Protein AF-A0A3C1D9K4-F1 (afdb_monomer_lite)

Secondary structure (DSSP, 8-state):
--HHHHHHHH-HHHHHHHHSSS-HHHHHHHHHHTT----HHHHHHHHHHHHTTTT--------

Structure (mmCIF, N/CA/C/O backbone):
data_AF-A0A3C1D9K4-F1
#
_entry.id   AF-A0A3C1D9K4-F1
#
loop_
_atom_site.group_PDB
_atom_site.id
_atom_site.type_symbol
_atom_site.label_atom_id
_atom_site.label_alt_id
_atom_site.label_comp_id
_atom_site.label_asym_id
_atom_site.label_entity_id
_atom_site.label_seq_id
_atom_site.pdbx_PDB_ins_code
_atom_site.Cartn_x
_atom_site.Cartn_y
_atom_site.Cartn_z
_atom_site.occupancy
_atom_site.B_iso_or_equiv
_atom_site.auth_seq_id
_atom_site.auth_comp_id
_atom_site.auth_asym_id
_atom_site.auth_atom_id
_atom_site.pdbx_PDB_model_num
ATOM 1 N N . MET A 1 1 ? -0.358 -11.065 3.810 1.00 63.41 1 MET A N 1
ATOM 2 C CA . MET A 1 1 ? -1.137 -9.821 3.923 1.00 63.41 1 MET A CA 1
ATOM 3 C C . MET A 1 1 ? -1.904 -9.704 2.625 1.00 63.41 1 MET A C 1
ATOM 5 O O . MET A 1 1 ? -1.283 -9.783 1.571 1.00 63.41 1 MET A O 1
ATOM 9 N N . ASP A 1 2 ? -3.227 -9.676 2.697 1.00 71.06 2 ASP A N 1
ATOM 10 C CA . ASP A 1 2 ? -4.081 -9.753 1.514 1.00 71.06 2 ASP A CA 1
ATOM 11 C C . ASP A 1 2 ? -4.277 -8.374 0.881 1.00 71.06 2 ASP A C 1
ATOM 13 O O . ASP A 1 2 ? -4.457 -7.375 1.578 1.00 71.06 2 ASP A O 1
ATOM 17 N N . MET A 1 3 ? -4.306 -8.318 -0.454 1.00 72.00 3 MET A N 1
ATOM 18 C CA . MET A 1 3 ? -4.552 -7.077 -1.201 1.00 72.00 3 MET A CA 1
ATOM 19 C C . MET A 1 3 ? -5.893 -6.432 -0.812 1.00 72.00 3 MET A C 1
ATOM 21 O O . MET A 1 3 ? -6.009 -5.209 -0.798 1.00 72.00 3 MET A O 1
ATOM 25 N N . ASN A 1 4 ? -6.891 -7.244 -0.446 1.00 77.25 4 ASN A N 1
ATOM 26 C CA . ASN A 1 4 ? -8.182 -6.752 0.034 1.00 77.25 4 ASN A CA 1
ATOM 27 C C . ASN A 1 4 ? -8.063 -5.985 1.355 1.00 77.25 4 ASN A C 1
ATOM 29 O O . ASN A 1 4 ? -8.638 -4.909 1.459 1.00 77.25 4 ASN A O 1
ATOM 33 N N . GLU A 1 5 ? -7.268 -6.462 2.315 1.00 82.19 5 GLU A N 1
ATOM 34 C CA . GLU A 1 5 ? -7.077 -5.772 3.600 1.00 82.19 5 GLU A CA 1
ATOM 35 C C . GLU A 1 5 ? -6.425 -4.396 3.394 1.00 82.19 5 GLU A C 1
ATOM 37 O O . GLU A 1 5 ? -6.813 -3.396 3.998 1.00 82.19 5 GLU A O 1
ATOM 42 N N . ILE A 1 6 ? -5.471 -4.327 2.466 1.00 79.94 6 ILE A N 1
ATOM 43 C CA . ILE A 1 6 ? -4.776 -3.093 2.091 1.00 79.94 6 ILE A CA 1
ATOM 44 C C . ILE A 1 6 ? -5.742 -2.107 1.431 1.00 79.94 6 ILE A C 1
ATOM 46 O O . ILE A 1 6 ? -5.770 -0.925 1.776 1.00 79.94 6 ILE A O 1
ATOM 50 N N . VAL A 1 7 ? -6.573 -2.595 0.508 1.00 82.19 7 VAL A N 1
ATOM 51 C CA . VAL A 1 7 ? -7.610 -1.796 -0.154 1.00 82.19 7 VAL A CA 1
ATOM 52 C C . VAL A 1 7 ? -8.666 -1.310 0.835 1.00 82.19 7 VAL A C 1
ATOM 54 O O . VAL A 1 7 ? -9.125 -0.179 0.689 1.00 82.19 7 VAL A O 1
ATOM 57 N N . GLU A 1 8 ? -9.038 -2.110 1.832 1.00 86.50 8 GLU A N 1
ATOM 58 C CA . GLU A 1 8 ? -10.000 -1.713 2.865 1.00 86.50 8 GLU A CA 1
ATOM 59 C C . GLU A 1 8 ? -9.435 -0.649 3.809 1.00 86.50 8 GLU A C 1
ATOM 61 O O . GLU A 1 8 ? -10.147 0.298 4.144 1.00 86.50 8 GLU A O 1
ATOM 66 N N . LYS A 1 9 ? -8.160 -0.756 4.205 1.00 86.06 9 LYS A N 1
ATOM 67 C CA . LYS A 1 9 ? -7.543 0.223 5.111 1.00 86.06 9 LYS A CA 1
ATOM 68 C C . LYS A 1 9 ? -7.133 1.523 4.427 1.00 86.06 9 LYS A C 1
ATOM 70 O O . LYS A 1 9 ? -7.392 2.601 4.954 1.00 86.06 9 LYS A O 1
ATOM 75 N N . VAL A 1 10 ? -6.466 1.430 3.279 1.00 85.12 10 VAL A N 1
ATOM 76 C CA . VAL A 1 10 ? -5.905 2.597 2.578 1.00 85.12 10 VAL A CA 1
ATOM 77 C C . VAL A 1 10 ? -6.919 3.193 1.603 1.00 85.12 10 VAL A C 1
ATOM 79 O O . VAL A 1 10 ? -6.956 4.406 1.391 1.00 85.12 10 VAL A O 1
ATOM 82 N N . GLY A 1 11 ? -7.768 2.356 1.009 1.00 84.00 11 GLY A N 1
ATOM 83 C CA . GLY A 1 11 ? -8.686 2.743 -0.054 1.00 84.00 11 GLY A CA 1
ATOM 84 C C . GLY A 1 11 ? -8.052 2.610 -1.439 1.00 84.00 11 GLY A C 1
ATOM 85 O O . GLY A 1 11 ? -6.985 3.158 -1.722 1.00 84.00 11 GLY A O 1
ATOM 86 N N . ARG A 1 12 ? -8.763 1.942 -2.357 1.00 80.12 12 ARG A N 1
ATOM 87 C CA . ARG A 1 12 ? -8.326 1.727 -3.752 1.00 80.12 12 ARG A CA 1
ATOM 88 C C . ARG A 1 12 ? -7.902 3.022 -4.461 1.00 80.12 12 ARG A C 1
ATOM 90 O O . ARG A 1 12 ? -6.932 3.006 -5.208 1.00 80.12 12 ARG A O 1
ATOM 97 N N . ASN A 1 13 ? -8.606 4.132 -4.228 1.00 82.62 13 ASN A N 1
ATOM 98 C CA . ASN A 1 13 ? -8.289 5.415 -4.866 1.00 82.62 13 ASN A CA 1
ATOM 99 C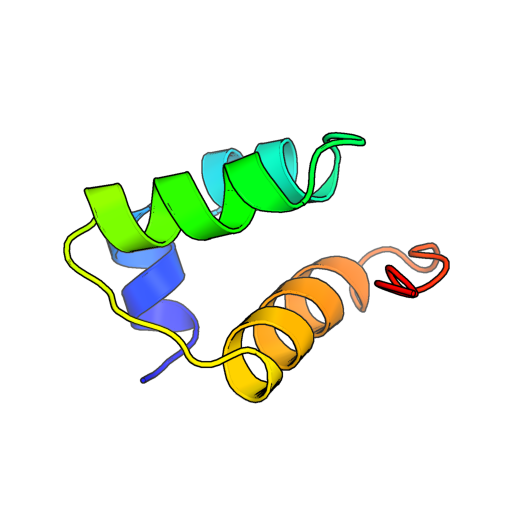 C . ASN A 1 13 ? -6.973 6.027 -4.375 1.00 82.62 13 ASN A C 1
ATOM 101 O O . ASN A 1 13 ? -6.267 6.634 -5.173 1.00 82.62 13 ASN A O 1
ATOM 105 N N . ASN A 1 14 ? -6.651 5.881 -3.089 1.00 84.38 14 ASN A N 1
ATOM 106 C CA . ASN A 1 14 ? -5.414 6.420 -2.523 1.00 84.38 14 ASN A CA 1
ATOM 107 C C . ASN A 1 14 ? -4.213 5.599 -2.994 1.00 84.38 14 ASN A C 1
ATOM 109 O O . ASN A 1 14 ? -3.232 6.169 -3.459 1.00 84.38 14 ASN A O 1
ATOM 113 N N . LEU A 1 15 ? -4.345 4.268 -2.976 1.00 80.69 15 LEU A N 1
ATOM 114 C CA . LEU A 1 15 ? -3.345 3.346 -3.522 1.00 80.69 15 LEU A CA 1
ATOM 115 C C . LEU A 1 15 ? -3.080 3.636 -5.000 1.00 80.69 15 LEU A C 1
ATOM 117 O O . LEU A 1 15 ? -1.932 3.779 -5.400 1.00 80.69 15 LEU A O 1
ATOM 121 N N . LYS A 1 16 ? -4.141 3.802 -5.801 1.00 78.00 16 LYS A N 1
ATOM 122 C CA . LYS A 1 16 ? -4.006 4.144 -7.217 1.00 78.00 16 LYS A CA 1
ATOM 123 C C . LYS A 1 16 ? -3.306 5.493 -7.415 1.00 78.00 16 LYS A C 1
ATOM 125 O O . LYS A 1 16 ? -2.372 5.553 -8.195 1.00 78.00 16 LYS A O 1
ATOM 130 N N . LYS A 1 17 ? -3.691 6.540 -6.676 1.00 80.56 17 LYS A N 1
ATOM 131 C CA . LYS A 1 17 ? -3.032 7.856 -6.761 1.00 80.56 17 LYS A CA 1
ATOM 132 C C . LYS A 1 17 ? -1.545 7.800 -6.437 1.00 80.56 17 LYS A C 1
ATOM 134 O O . LYS A 1 17 ? -0.770 8.481 -7.091 1.00 80.56 17 LYS A O 1
ATOM 139 N N . ALA A 1 18 ? -1.156 7.013 -5.442 1.00 79.88 18 ALA A N 1
ATOM 140 C CA . ALA A 1 18 ? 0.246 6.875 -5.076 1.00 79.88 18 ALA A CA 1
ATOM 141 C C . ALA A 1 18 ? 1.049 6.020 -6.063 1.00 79.88 18 ALA A C 1
ATOM 143 O O . ALA A 1 18 ? 2.228 6.273 -6.251 1.00 79.88 18 ALA A O 1
ATOM 144 N N . LEU A 1 19 ? 0.401 5.068 -6.740 1.00 75.06 19 LEU A N 1
ATOM 145 C CA . LEU A 1 19 ? 0.979 4.312 -7.861 1.00 75.06 19 LEU A CA 1
ATOM 146 C C . LEU A 1 19 ? 0.952 5.061 -9.201 1.00 75.06 19 LEU A C 1
ATOM 148 O O . LEU A 1 19 ? 1.579 4.636 -10.162 1.00 75.06 19 LEU A O 1
ATOM 152 N N . GLU A 1 20 ? 0.171 6.131 -9.302 1.00 74.12 20 GLU A N 1
ATOM 153 C CA . GLU A 1 20 ? 0.217 7.085 -10.413 1.00 74.12 20 GLU A CA 1
ATOM 154 C C . GLU A 1 20 ? 1.168 8.253 -10.100 1.00 74.12 20 GLU A C 1
ATOM 156 O O . GLU A 1 20 ? 1.451 9.063 -10.979 1.00 74.12 20 GLU A O 1
ATOM 161 N N . SER A 1 21 ? 1.652 8.349 -8.857 1.00 69.88 21 SER A N 1
ATOM 162 C CA . SER A 1 21 ? 2.658 9.322 -8.441 1.00 69.88 21 SER A CA 1
ATOM 163 C C . SER A 1 21 ? 4.030 8.844 -8.910 1.00 69.88 21 SER A C 1
ATOM 165 O O . SER A 1 21 ? 4.402 7.688 -8.710 1.00 69.88 21 SER A O 1
ATOM 167 N N . ASP A 1 22 ? 4.840 9.743 -9.465 1.00 68.44 22 ASP A N 1
ATOM 168 C CA . ASP A 1 22 ? 6.249 9.464 -9.779 1.00 68.44 22 ASP A CA 1
ATOM 169 C C . ASP A 1 22 ? 7.096 9.157 -8.525 1.00 68.44 22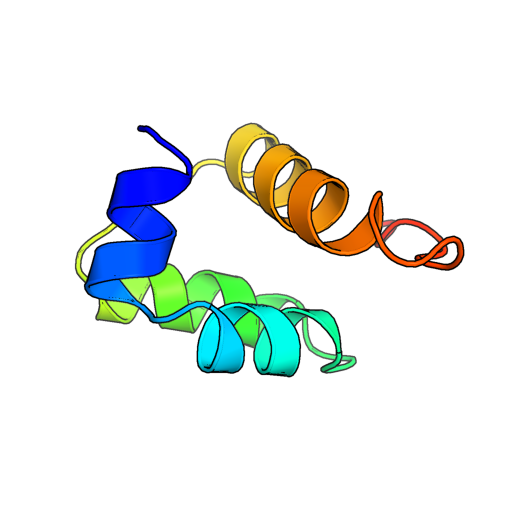 ASP A C 1
ATOM 171 O O . ASP A 1 22 ? 8.284 8.853 -8.632 1.00 68.44 22 ASP A O 1
ATOM 175 N N . ASN A 1 23 ? 6.507 9.238 -7.326 1.00 70.31 23 ASN A N 1
ATOM 176 C CA . ASN A 1 23 ? 7.189 9.032 -6.063 1.00 70.31 23 ASN A CA 1
ATOM 177 C C . ASN A 1 23 ? 6.791 7.692 -5.416 1.00 70.31 23 ASN A C 1
ATOM 179 O O . ASN A 1 23 ? 5.767 7.609 -4.736 1.00 70.31 23 ASN A O 1
ATOM 183 N N . PRO A 1 24 ? 7.602 6.630 -5.560 1.00 62.84 24 PRO A N 1
ATOM 184 C CA . PRO A 1 24 ? 7.280 5.322 -4.987 1.00 62.84 24 PRO A CA 1
ATOM 185 C C . PRO A 1 24 ? 7.252 5.305 -3.453 1.00 62.84 24 PRO A C 1
ATOM 187 O O . PRO A 1 24 ? 6.627 4.430 -2.852 1.00 62.84 24 PRO A O 1
ATOM 190 N N . ASN A 1 25 ? 7.869 6.303 -2.814 1.00 75.06 25 ASN A N 1
ATOM 191 C CA . ASN A 1 25 ? 7.775 6.489 -1.372 1.00 75.06 25 ASN A CA 1
ATOM 192 C C . ASN A 1 25 ? 6.351 6.845 -0.919 1.00 75.06 25 ASN A C 1
ATOM 194 O O . ASN A 1 25 ? 5.976 6.427 0.171 1.00 75.06 25 ASN A O 1
ATOM 198 N N . ASP A 1 26 ? 5.532 7.510 -1.747 1.00 81.56 26 ASP A N 1
ATOM 199 C CA . ASP A 1 26 ? 4.143 7.848 -1.386 1.00 81.56 26 ASP A CA 1
ATOM 200 C C . ASP A 1 26 ? 3.314 6.582 -1.144 1.00 81.56 26 ASP A C 1
ATOM 202 O O . ASP A 1 26 ? 2.491 6.514 -0.228 1.00 81.56 26 ASP A O 1
ATOM 206 N N . PHE A 1 27 ? 3.537 5.552 -1.966 1.00 79.88 27 PHE A N 1
ATOM 207 C CA . PHE A 1 27 ? 2.821 4.289 -1.845 1.00 79.88 27 PHE A CA 1
ATOM 208 C C . PHE A 1 27 ? 3.201 3.568 -0.552 1.00 79.88 27 PHE A C 1
ATOM 210 O O . PHE A 1 27 ? 2.324 3.141 0.198 1.00 79.88 27 PHE A O 1
ATOM 217 N N . LYS A 1 28 ? 4.501 3.490 -0.255 1.00 81.31 28 LYS A N 1
ATOM 218 C CA . LYS A 1 28 ? 5.001 2.891 0.986 1.00 81.31 28 LYS A CA 1
ATOM 219 C C . LYS A 1 28 ? 4.509 3.650 2.219 1.00 81.31 28 LYS A C 1
ATOM 221 O O . LYS A 1 28 ? 3.999 3.034 3.151 1.00 81.31 28 LYS A O 1
ATOM 226 N N . GLU A 1 29 ? 4.568 4.976 2.185 1.00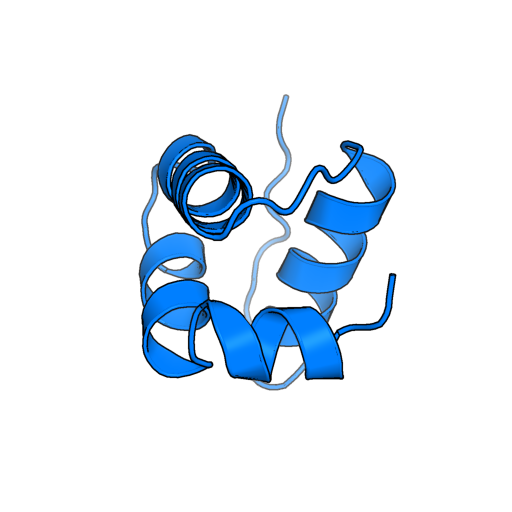 86.50 29 GLU A N 1
ATOM 227 C CA . GLU A 1 29 ? 4.152 5.827 3.298 1.00 86.50 29 GLU A CA 1
ATOM 228 C C . GLU A 1 29 ? 2.639 5.725 3.569 1.00 86.50 29 GLU A C 1
ATOM 230 O O . GLU A 1 29 ? 2.213 5.718 4.723 1.00 86.50 29 GLU A O 1
ATOM 235 N N . LEU A 1 30 ? 1.803 5.573 2.534 1.00 86.81 30 LEU A N 1
ATOM 236 C CA . LEU A 1 30 ? 0.361 5.325 2.694 1.00 86.81 30 LEU A CA 1
ATOM 237 C C . LEU A 1 30 ? 0.058 3.993 3.381 1.00 86.81 30 LEU A C 1
ATOM 239 O O . LEU A 1 30 ? -0.837 3.918 4.225 1.00 86.81 30 LEU A O 1
ATOM 243 N N . ILE A 1 31 ? 0.788 2.946 3.004 1.00 83.81 31 ILE A N 1
ATOM 244 C CA . ILE A 1 31 ? 0.675 1.618 3.610 1.00 83.81 31 ILE A CA 1
ATOM 245 C C . ILE A 1 31 ? 1.087 1.691 5.088 1.00 83.81 31 ILE A C 1
ATOM 247 O O . ILE A 1 31 ? 0.342 1.230 5.957 1.00 83.81 31 ILE A O 1
ATOM 251 N N . GLU A 1 32 ? 2.231 2.315 5.384 1.00 87.88 32 GLU A N 1
ATOM 252 C CA . GLU A 1 32 ? 2.743 2.459 6.753 1.00 87.88 32 GLU A CA 1
ATOM 253 C C . GLU A 1 32 ? 1.818 3.318 7.625 1.00 87.88 32 GLU A C 1
ATOM 255 O O . GLU A 1 32 ? 1.521 2.940 8.761 1.00 87.88 32 GLU A O 1
ATOM 260 N N . ASN A 1 33 ? 1.258 4.405 7.082 1.00 88.19 33 ASN A N 1
ATOM 261 C CA . ASN A 1 33 ? 0.252 5.223 7.770 1.00 88.19 33 ASN A CA 1
ATOM 262 C C . ASN A 1 33 ? -1.044 4.455 8.072 1.00 88.19 33 ASN A C 1
ATOM 264 O O . ASN A 1 33 ? -1.718 4.741 9.062 1.00 88.19 33 ASN A O 1
ATOM 268 N N . ALA A 1 34 ? -1.391 3.452 7.263 1.00 85.44 34 ALA A N 1
ATOM 269 C CA . ALA A 1 34 ? -2.507 2.548 7.542 1.00 85.44 34 ALA A CA 1
ATOM 270 C C . ALA A 1 34 ? -2.177 1.467 8.594 1.00 85.44 34 ALA A C 1
ATOM 272 O O . ALA A 1 34 ? -3.008 0.595 8.883 1.00 85.44 34 ALA A O 1
ATOM 273 N N . GLY A 1 35 ? -0.976 1.513 9.181 1.00 87.31 35 GLY A N 1
ATOM 274 C CA . GLY A 1 35 ? -0.494 0.536 10.154 1.00 87.31 35 GLY A CA 1
ATOM 275 C C . GLY A 1 35 ? -0.199 -0.822 9.522 1.00 87.31 35 GLY A C 1
ATOM 276 O O . GLY A 1 35 ? -0.304 -1.850 10.193 1.00 87.31 35 GLY A O 1
ATOM 277 N N . LEU A 1 36 ? 0.097 -0.837 8.222 1.00 85.06 36 LEU A N 1
ATOM 278 C CA . LEU A 1 36 ? 0.521 -2.022 7.494 1.00 85.06 36 LEU A CA 1
ATOM 279 C C . LEU A 1 36 ? 2.022 -1.921 7.242 1.00 85.06 36 LEU A C 1
ATOM 281 O O . LEU A 1 36 ? 2.555 -0.849 6.991 1.00 85.06 36 LEU A O 1
ATOM 285 N N . SER A 1 37 ? 2.714 -3.049 7.316 1.00 83.56 37 SER A N 1
ATOM 286 C CA . SER A 1 37 ? 4.126 -3.126 6.964 1.00 83.56 37 SER A CA 1
ATOM 287 C C . SER A 1 37 ? 4.258 -4.148 5.853 1.00 83.56 37 SER A C 1
ATOM 289 O O . SER A 1 37 ? 3.847 -5.300 6.013 1.00 83.56 37 SER A O 1
ATOM 291 N N . LEU A 1 38 ? 4.768 -3.692 4.715 1.00 78.94 38 LEU A N 1
ATOM 292 C CA . LEU A 1 38 ? 5.033 -4.516 3.548 1.00 78.94 38 LEU A CA 1
ATOM 293 C C . LEU A 1 38 ? 6.535 -4.579 3.316 1.00 78.94 38 LEU A C 1
ATOM 295 O O . LEU A 1 38 ? 7.250 -3.598 3.527 1.00 78.94 38 LEU A O 1
ATOM 299 N N . ASN A 1 39 ? 6.998 -5.733 2.853 1.00 83.62 39 ASN A N 1
ATOM 300 C CA . ASN A 1 39 ? 8.331 -5.847 2.276 1.00 83.62 39 ASN A CA 1
ATOM 301 C C . ASN A 1 39 ? 8.316 -5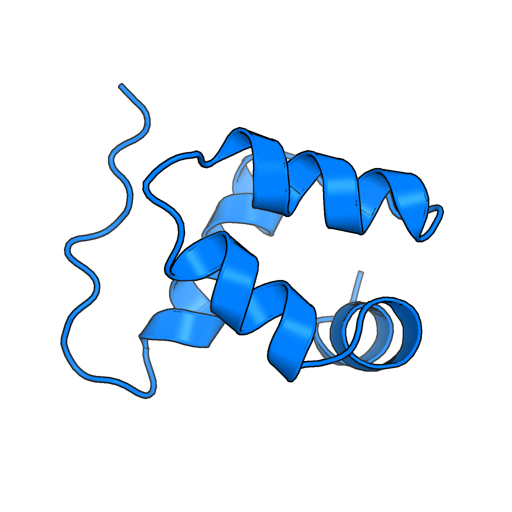.406 0.803 1.00 83.62 39 ASN A C 1
ATOM 303 O O . ASN A 1 39 ? 7.247 -5.254 0.209 1.00 83.62 39 ASN A O 1
ATOM 307 N N . ASP A 1 40 ? 9.499 -5.213 0.220 1.00 78.69 40 ASP A N 1
ATOM 308 C CA . ASP A 1 40 ? 9.629 -4.716 -1.154 1.00 78.69 40 ASP A CA 1
ATOM 309 C C . ASP A 1 40 ? 8.920 -5.636 -2.166 1.00 78.69 40 ASP A C 1
ATOM 311 O O . ASP A 1 40 ? 8.219 -5.158 -3.048 1.00 78.69 40 ASP A O 1
ATOM 315 N N . GLU A 1 41 ? 8.980 -6.955 -1.968 1.00 80.00 41 GLU A N 1
ATOM 316 C CA . GLU A 1 41 ? 8.344 -7.955 -2.840 1.00 80.00 41 GLU A CA 1
ATOM 317 C C . GLU A 1 41 ? 6.804 -7.872 -2.819 1.00 80.00 41 GLU A C 1
ATOM 319 O O . GLU A 1 41 ? 6.138 -7.953 -3.852 1.00 80.00 41 GLU A O 1
ATOM 324 N N . GLN A 1 42 ? 6.209 -7.662 -1.642 1.00 79.38 42 GLN A N 1
ATOM 325 C CA . GLN A 1 42 ? 4.773 -7.429 -1.493 1.00 79.38 42 GLN A CA 1
ATOM 326 C C . GLN A 1 42 ? 4.374 -6.081 -2.081 1.00 79.38 42 GLN A C 1
ATOM 328 O O . GLN A 1 42 ? 3.337 -5.984 -2.738 1.00 79.38 42 GLN A O 1
ATOM 333 N N . LEU A 1 43 ? 5.187 -5.053 -1.842 1.00 77.00 43 LEU A N 1
ATOM 334 C CA . LEU A 1 43 ? 4.967 -3.710 -2.355 1.00 77.00 43 LEU A CA 1
ATOM 335 C C . LEU A 1 43 ? 4.937 -3.731 -3.891 1.00 77.00 43 LEU A C 1
ATOM 337 O O . LEU A 1 43 ? 3.980 -3.228 -4.481 1.00 77.00 43 LEU A O 1
ATOM 341 N N . GLU A 1 44 ? 5.896 -4.416 -4.520 1.00 75.81 44 GLU A N 1
ATOM 342 C CA . GLU A 1 44 ? 5.932 -4.654 -5.965 1.00 75.81 44 GLU A CA 1
ATOM 343 C C . GLU A 1 44 ? 4.755 -5.504 -6.452 1.00 75.81 44 GLU A C 1
ATOM 345 O O . GLU A 1 44 ? 4.142 -5.175 -7.466 1.00 75.81 44 GLU A O 1
ATOM 350 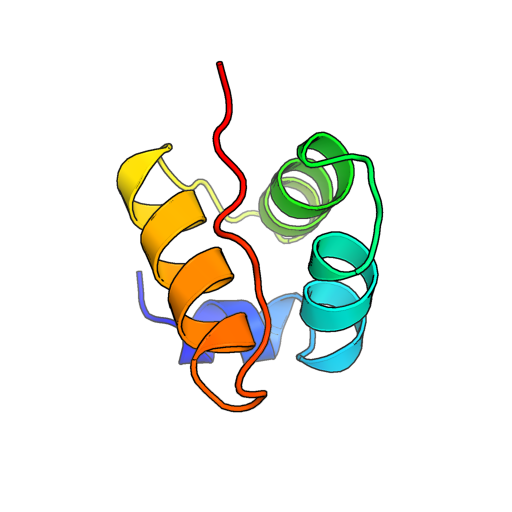N N . ALA A 1 45 ? 4.377 -6.564 -5.731 1.00 76.81 45 ALA A N 1
ATOM 351 C CA . ALA A 1 45 ? 3.237 -7.398 -6.107 1.00 76.81 45 ALA A CA 1
ATOM 352 C C . ALA A 1 45 ? 1.913 -6.616 -6.095 1.00 76.81 45 ALA A C 1
ATOM 354 O O . ALA A 1 45 ? 1.071 -6.800 -6.977 1.00 76.81 45 ALA A O 1
ATOM 355 N N . ILE A 1 46 ? 1.717 -5.722 -5.123 1.00 74.81 46 ILE A N 1
ATOM 356 C CA . ILE A 1 46 ? 0.510 -4.893 -5.033 1.00 74.81 46 ILE A CA 1
ATOM 357 C C . ILE A 1 46 ? 0.559 -3.779 -6.075 1.00 74.81 46 ILE A C 1
ATOM 359 O O . ILE A 1 46 ? -0.432 -3.579 -6.775 1.00 74.81 46 ILE A O 1
ATOM 363 N N . ALA A 1 47 ? 1.696 -3.097 -6.224 1.00 72.94 47 ALA A N 1
ATOM 364 C CA . ALA A 1 47 ? 1.903 -2.090 -7.262 1.00 72.94 47 ALA A CA 1
ATOM 365 C C . ALA A 1 47 ? 1.644 -2.670 -8.663 1.00 72.94 47 ALA A C 1
ATOM 367 O O . ALA A 1 47 ? 0.859 -2.128 -9.447 1.00 72.94 47 ALA A O 1
ATOM 368 N N . GLY A 1 48 ? 2.220 -3.841 -8.942 1.00 68.88 48 GLY A N 1
ATOM 369 C CA . GLY A 1 48 ? 2.010 -4.604 -10.167 1.00 68.88 48 GLY A CA 1
ATOM 370 C C . GLY A 1 48 ? 0.569 -5.089 -10.324 1.00 68.88 48 GLY A C 1
ATOM 371 O O . GLY A 1 48 ? -0.001 -4.971 -11.408 1.00 68.88 48 GLY A O 1
ATOM 372 N N . GLY A 1 49 ? -0.068 -5.558 -9.248 1.00 69.31 49 GLY A N 1
ATOM 373 C CA . GLY A 1 49 ? -1.472 -5.983 -9.244 1.00 69.31 49 GLY A CA 1
ATOM 374 C C . GLY A 1 49 ? -2.456 -4.844 -9.528 1.00 69.31 49 GLY A C 1
ATOM 375 O O . GLY A 1 49 ? -3.447 -5.041 -10.231 1.00 69.31 49 GLY A O 1
ATOM 376 N N . PHE A 1 50 ? -2.167 -3.634 -9.044 1.00 66.62 50 PHE A N 1
ATOM 377 C CA . PHE A 1 50 ? -2.940 -2.426 -9.351 1.00 66.62 50 PHE A CA 1
ATOM 378 C C . PHE A 1 50 ? -2.770 -1.967 -10.796 1.00 66.62 50 PHE A C 1
ATOM 380 O O . PHE A 1 50 ? -3.699 -1.392 -11.370 1.00 66.62 50 PHE A O 1
ATOM 387 N N . CYS A 1 51 ? -1.609 -2.227 -11.394 1.00 58.22 51 CYS A N 1
ATOM 388 C CA . CYS A 1 51 ? -1.348 -1.787 -12.751 1.00 58.22 5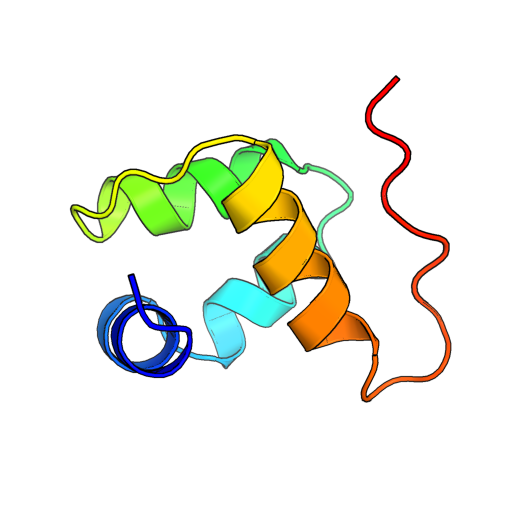1 CYS A CA 1
ATOM 389 C C . CYS A 1 51 ? -1.640 -2.819 -13.844 1.00 58.22 51 CYS A C 1
ATOM 391 O O . CYS A 1 51 ? -1.929 -2.449 -14.985 1.00 58.22 51 CYS A O 1
ATOM 393 N N . GLY A 1 52 ? -1.692 -4.105 -13.490 1.00 46.12 52 GLY A N 1
ATOM 394 C CA . GLY A 1 52 ? -2.081 -5.199 -14.382 1.00 46.12 52 GLY A CA 1
ATOM 395 C C . GLY A 1 52 ? -3.503 -5.081 -14.951 1.00 46.12 52 GLY A C 1
ATOM 396 O O . GLY A 1 52 ? -3.795 -5.677 -15.984 1.00 46.12 52 GLY A O 1
ATOM 397 N N . THR A 1 53 ? -4.383 -4.268 -14.355 1.00 49.25 53 THR A N 1
ATOM 398 C CA . THR A 1 53 ? -5.722 -3.982 -14.908 1.00 49.25 53 THR A CA 1
ATOM 399 C C . THR A 1 53 ? -5.752 -2.854 -15.942 1.00 49.25 53 THR A C 1
ATOM 401 O O . THR A 1 53 ? -6.788 -2.645 -16.570 1.00 49.25 53 THR A O 1
ATOM 404 N N . SER A 1 54 ? -4.644 -2.133 -16.136 1.00 42.59 54 SER A N 1
ATOM 405 C CA . SER A 1 54 ? -4.612 -0.895 -16.926 1.00 42.59 54 SER A CA 1
ATOM 406 C C . SER A 1 54 ? -3.544 -0.898 -18.023 1.00 42.59 54 SER A C 1
ATOM 408 O O . SER A 1 54 ? -3.134 0.173 -18.434 1.00 42.59 54 SER A O 1
ATOM 410 N N . GLY A 1 55 ? -3.053 -2.054 -18.491 1.00 41.97 55 GLY A N 1
ATOM 411 C CA . GLY A 1 55 ? -2.268 -2.196 -19.738 1.00 41.97 55 GLY A CA 1
ATOM 412 C C . GLY A 1 55 ? -0.983 -1.360 -19.904 1.00 41.97 55 GLY A C 1
ATOM 413 O O . GLY A 1 55 ? -0.350 -1.441 -20.950 1.00 41.97 55 GLY A O 1
ATOM 414 N N . SER A 1 56 ? -0.596 -0.557 -18.915 1.00 41.59 56 SER A N 1
ATOM 415 C CA . SER A 1 56 ? 0.521 0.379 -18.978 1.00 41.59 56 SER A CA 1
ATOM 416 C C . SER A 1 56 ? 0.900 0.821 -17.564 1.00 41.59 56 SER A C 1
ATOM 418 O O . SER A 1 56 ? 0.730 1.979 -17.201 1.00 41.59 56 SER A O 1
ATOM 420 N N . CYS A 1 57 ? 1.455 -0.085 -16.764 1.00 47.50 57 CYS A N 1
ATOM 421 C CA . CYS A 1 57 ? 2.627 0.342 -16.010 1.00 47.50 57 CYS A CA 1
ATOM 422 C C . CYS A 1 57 ? 3.803 -0.264 -16.724 1.00 47.50 57 CYS A C 1
ATOM 424 O O . CYS A 1 57 ? 4.001 -1.477 -16.685 1.00 47.50 57 CYS A O 1
ATOM 426 N N . SER A 1 58 ? 4.600 0.595 -17.347 1.00 44.06 58 SER A N 1
ATOM 427 C CA . SER A 1 58 ? 6.034 0.375 -17.302 1.00 44.06 58 SER A CA 1
ATOM 428 C C . SER A 1 58 ? 6.355 0.159 -15.834 1.00 44.06 58 SER A C 1
ATOM 430 O O . SER A 1 58 ? 6.197 1.079 -15.033 1.00 44.06 58 SER A O 1
ATOM 432 N N . CYS A 1 59 ? 6.614 -1.101 -15.483 1.00 44.19 59 CYS A N 1
ATOM 433 C CA . CYS A 1 59 ? 6.905 -1.537 -14.134 1.00 44.19 59 CYS A CA 1
ATOM 434 C C . CYS A 1 59 ? 7.845 -0.516 -13.515 1.00 44.19 59 CYS A C 1
ATOM 436 O O . CYS A 1 59 ? 8.849 -0.168 -14.136 1.00 44.19 59 CYS A O 1
ATOM 438 N N . TYR A 1 60 ? 7.477 -0.013 -12.341 1.00 49.53 60 TYR A N 1
ATOM 439 C CA . TYR A 1 60 ? 8.394 0.687 -11.469 1.00 49.53 60 TYR A CA 1
ATOM 440 C C . TYR A 1 60 ? 9.677 -0.152 -11.373 1.00 49.53 60 TYR A C 1
ATOM 442 O O . TYR A 1 60 ? 9.739 -1.113 -10.620 1.00 49.53 60 TYR A O 1
ATOM 450 N N . SER A 1 61 ? 10.684 0.142 -12.193 1.00 41.75 61 SER A N 1
ATOM 451 C CA . SER A 1 61 ? 12.032 -0.357 -11.975 1.00 41.75 61 SER A CA 1
ATOM 452 C C . SER A 1 61 ? 12.604 0.556 -10.911 1.00 41.75 61 SER A C 1
ATOM 454 O O . SER A 1 61 ? 13.175 1.599 -11.226 1.00 41.75 61 SER A O 1
ATOM 456 N N . TRP A 1 62 ? 12.379 0.204 -9.648 1.00 41.19 62 TRP A N 1
ATOM 457 C CA . TRP A 1 62 ? 13.123 0.784 -8.537 1.00 41.19 62 TRP A CA 1
ATOM 458 C C . TRP A 1 62 ? 14.571 0.310 -8.678 1.00 41.19 62 TRP A C 1
ATOM 460 O O . TRP A 1 62 ? 14.923 -0.787 -8.256 1.00 41.19 62 TRP A O 1
ATOM 470 N N . SER A 1 63 ? 15.366 1.088 -9.418 1.00 32.00 63 SER A N 1
ATOM 471 C CA . SER A 1 63 ? 16.825 0.939 -9.486 1.00 32.00 63 SER A CA 1
ATOM 472 C C . SER A 1 63 ? 17.488 1.600 -8.290 1.00 32.00 63 SER A C 1
ATOM 474 O O . SER A 1 63 ? 16.983 2.662 -7.860 1.00 32.00 63 SER A O 1
#

Sequence (63 aa):
MDMNEIVEKVGRNNLKKALESDNPNDFKELIENAGLSLNDEQLEAIAGGFCGTSGSCSCYSWS

Radius of gyration: 10.64 Å; chains: 1; bounding box: 27×19×30 Å

pLDDT: mean 71.62, std 15.17, range [32.0, 88.19]

Foldseek 3Di:
DDLVVQCVQLNLVQLVVCLVDPDVVSNQVSCVVSVHHDDPVVSQVSSCVNCVVPPDDPRPPPD